Protein AF-A0A534PCU5-F1 (afdb_monomer_lite)

Foldseek 3Di:
DCVVQCVVLVHDPQAVVQQVVVQCVQPVQQPDWAQAPVRKTWGSRFQQLQSPDWDDDVNGIYGKGFDVQLSPNVDDFQNDQGIPVSPGRHHPHRAQQGKTFIDDPNDTDIGHSHPVNVVSVVVGDCVVVDDDRPPDPPPPPPPDPPDDDDDDDDDDDDDDDD

Sequence (162 aa):
MFVRTTLSSKNLVSVTASHELSEMLADPAIDLAAEAPDGTFYAYEVADPVEEETFEIDGIPMSNFVYPSWFEGFRKANSDKFDDLGSCKKPFQIRPGGYMSIFKEGQWTQIFGSKRSENRFQREDRRERRPTRRGRPLEISQLTPAGQREGPALARRSRGRA

Radius of gyration: 23.08 Å; chains: 1; bounding box: 71×68×48 Å

Structure (mmCIF, N/CA/C/O backbone):
data_AF-A0A534PCU5-F1
#
_entry.id   AF-A0A534PCU5-F1
#
loop_
_atom_site.group_PDB
_atom_site.id
_atom_site.type_symbol
_atom_site.label_atom_id
_atom_site.label_alt_id
_atom_site.label_comp_id
_atom_site.label_asym_id
_atom_site.label_entity_id
_atom_site.label_seq_id
_atom_site.pdbx_PDB_ins_code
_atom_site.Cartn_x
_atom_site.Cartn_y
_atom_site.Cartn_z
_atom_site.occupancy
_atom_site.B_iso_or_equiv
_atom_site.auth_seq_id
_atom_site.auth_comp_id
_atom_site.auth_asym_id
_atom_site.auth_atom_id
_atom_site.pdbx_PDB_model_num
ATOM 1 N N . MET A 1 1 ? -4.114 -14.666 9.856 1.00 69.19 1 MET A N 1
ATOM 2 C CA . MET A 1 1 ? -4.802 -13.764 10.805 1.00 69.19 1 MET A CA 1
ATOM 3 C C . MET A 1 1 ? -4.421 -14.073 12.237 1.00 69.19 1 MET A C 1
ATOM 5 O O . MET A 1 1 ? -4.694 -15.174 12.703 1.00 69.19 1 MET A O 1
ATOM 9 N N . PHE A 1 2 ? -3.818 -13.105 12.932 1.00 81.44 2 PHE A N 1
ATOM 10 C CA . PHE A 1 2 ? -3.196 -13.300 14.248 1.00 81.44 2 PHE A CA 1
ATOM 11 C C . PHE A 1 2 ? -3.831 -12.416 15.326 1.00 81.44 2 PHE A C 1
ATOM 13 O O . PHE A 1 2 ? -3.263 -11.420 15.762 1.00 81.44 2 PHE A O 1
ATOM 20 N N . VAL A 1 3 ? -5.034 -12.787 15.772 1.00 86.06 3 VAL A N 1
ATOM 21 C CA . VAL A 1 3 ? -5.864 -11.944 16.658 1.00 86.06 3 VAL A CA 1
ATOM 22 C C . VAL A 1 3 ? -5.148 -11.566 17.961 1.00 86.06 3 VAL A C 1
ATOM 24 O O . VAL A 1 3 ? -5.195 -10.410 18.373 1.00 86.06 3 VAL A O 1
ATOM 27 N N . ARG A 1 4 ? -4.453 -12.517 18.603 1.00 86.88 4 ARG A N 1
ATOM 28 C CA . ARG A 1 4 ? -3.729 -12.272 19.863 1.00 86.88 4 ARG A CA 1
ATOM 29 C C . ARG A 1 4 ? -2.671 -11.181 19.695 1.00 86.88 4 ARG A C 1
ATOM 31 O O . ARG A 1 4 ? -2.627 -10.248 20.493 1.00 86.88 4 ARG A O 1
ATOM 38 N N . THR A 1 5 ? -1.853 -11.301 18.656 1.00 86.12 5 THR A N 1
ATOM 39 C CA . THR A 1 5 ? -0.759 -10.373 18.360 1.00 86.12 5 THR A CA 1
ATOM 40 C C . THR A 1 5 ? -1.308 -9.006 17.965 1.00 86.12 5 THR A C 1
ATOM 42 O O . THR A 1 5 ? -0.879 -8.002 18.530 1.00 86.12 5 THR A O 1
ATOM 45 N N . THR A 1 6 ? -2.343 -8.958 17.118 1.00 88.69 6 THR A N 1
ATOM 46 C CA . THR A 1 6 ? -3.049 -7.716 16.753 1.00 88.69 6 THR A CA 1
ATOM 47 C C . THR A 1 6 ? -3.530 -6.945 17.982 1.00 88.69 6 THR A C 1
ATOM 49 O O . THR A 1 6 ? -3.223 -5.760 18.124 1.00 88.69 6 THR A O 1
ATOM 52 N N . LEU A 1 7 ? -4.221 -7.620 18.907 1.00 90.69 7 LEU A N 1
ATOM 53 C CA . LEU A 1 7 ? -4.707 -6.998 20.139 1.00 90.69 7 LEU A CA 1
ATOM 54 C C . LEU A 1 7 ? -3.557 -6.560 21.059 1.00 90.69 7 LEU A C 1
ATOM 56 O O . LEU A 1 7 ? -3.631 -5.489 21.658 1.00 90.69 7 LEU A O 1
ATOM 60 N N . SER A 1 8 ? -2.477 -7.345 21.146 1.00 88.75 8 SER A N 1
ATOM 61 C CA . SER A 1 8 ? -1.298 -6.988 21.951 1.00 88.75 8 SER A CA 1
ATOM 62 C C . SER A 1 8 ? -0.597 -5.721 21.445 1.00 88.75 8 SER A C 1
ATOM 64 O O . SER A 1 8 ? -0.144 -4.902 22.245 1.00 88.75 8 SER A O 1
ATOM 66 N N . SER A 1 9 ? -0.605 -5.515 20.125 1.00 85.62 9 SER A N 1
ATOM 67 C CA . SER A 1 9 ? -0.081 -4.321 19.456 1.00 85.62 9 SER A CA 1
ATOM 68 C C . SER A 1 9 ? -1.059 -3.142 19.474 1.00 85.62 9 SER A C 1
ATOM 70 O O . SER A 1 9 ? -0.741 -2.086 18.935 1.00 85.62 9 SER A O 1
ATOM 72 N N . LYS A 1 10 ? -2.234 -3.296 20.105 1.00 90.44 10 LYS A N 1
ATOM 73 C CA . LYS A 1 10 ? -3.324 -2.303 20.154 1.00 90.44 10 LYS A CA 1
ATOM 74 C C . LYS A 1 10 ? -3.865 -1.904 18.773 1.00 90.44 10 LYS A C 1
ATOM 76 O O . LYS A 1 10 ? -4.404 -0.811 18.619 1.00 90.44 10 LYS A O 1
ATOM 81 N N . ASN A 1 11 ? -3.748 -2.797 17.794 1.00 90.94 11 ASN A N 1
ATOM 82 C CA . ASN A 1 11 ? -4.327 -2.619 16.468 1.00 90.94 11 ASN A CA 1
ATOM 83 C C . ASN A 1 11 ? -5.769 -3.146 16.433 1.00 90.94 11 ASN A C 1
ATOM 85 O O . ASN A 1 11 ? -6.170 -3.987 17.243 1.00 90.94 11 ASN A O 1
ATOM 89 N N . LEU A 1 12 ? -6.552 -2.665 15.468 1.00 95.00 12 LEU A N 1
ATOM 90 C CA . LEU A 1 12 ? -7.923 -3.119 15.254 1.00 95.00 12 LEU A CA 1
ATOM 91 C C . LEU A 1 12 ? -7.935 -4.425 14.457 1.00 95.00 12 LEU A C 1
ATOM 93 O O . LEU A 1 12 ? -7.300 -4.533 13.408 1.00 95.00 12 LEU A O 1
ATOM 97 N N . VAL A 1 13 ? -8.695 -5.411 14.940 1.00 95.62 13 VAL A N 1
ATOM 98 C CA . VAL A 1 13 ? -8.792 -6.734 14.300 1.00 95.62 13 VAL A CA 1
ATOM 99 C C . VAL A 1 13 ? -9.365 -6.637 12.891 1.00 95.62 13 VAL A C 1
ATOM 101 O O . VAL A 1 13 ? -8.860 -7.319 12.007 1.00 95.62 13 VAL A O 1
ATOM 104 N N . SER A 1 14 ? -10.370 -5.787 12.665 1.00 97.19 14 SER A N 1
ATOM 105 C CA . SER A 1 14 ? -10.964 -5.580 11.339 1.00 97.19 14 SER A CA 1
ATOM 106 C C . SER A 1 14 ? -9.951 -5.016 10.345 1.00 97.19 14 SER A C 1
ATOM 108 O O . SER A 1 14 ? -9.802 -5.568 9.260 1.00 97.19 14 SER A O 1
ATOM 110 N N . VAL A 1 15 ? -9.179 -4.003 10.751 1.00 97.12 15 VAL A N 1
ATOM 111 C CA . VAL A 1 15 ? -8.127 -3.400 9.922 1.00 97.12 15 VAL A CA 1
ATOM 112 C C . VAL A 1 15 ? -7.076 -4.443 9.561 1.00 97.12 15 VAL A C 1
ATOM 114 O O . VAL A 1 15 ? -6.859 -4.688 8.380 1.00 97.12 15 VAL A O 1
ATOM 117 N N . THR A 1 16 ? -6.505 -5.153 10.544 1.00 95.25 16 THR A N 1
ATOM 118 C CA . THR A 1 16 ? -5.537 -6.221 10.238 1.00 95.25 16 THR A CA 1
ATOM 119 C C . THR A 1 16 ? -6.162 -7.322 9.376 1.00 95.25 16 THR A C 1
ATOM 121 O O . THR A 1 16 ? -5.503 -7.842 8.488 1.00 95.25 16 THR A O 1
ATOM 124 N N . ALA A 1 17 ? -7.428 -7.687 9.600 1.00 95.56 17 ALA A N 1
ATOM 125 C CA . ALA A 1 17 ? -8.101 -8.715 8.806 1.00 95.56 17 ALA A CA 1
ATOM 126 C C . ALA A 1 17 ? -8.282 -8.312 7.350 1.00 95.56 17 ALA A C 1
ATOM 128 O O . ALA A 1 17 ? -7.969 -9.098 6.463 1.00 95.56 17 ALA A O 1
ATOM 129 N N . SER A 1 18 ? -8.763 -7.097 7.116 1.00 97.62 18 SER A N 1
ATOM 130 C CA . SER A 1 18 ? -8.930 -6.552 5.773 1.00 97.62 18 SER A CA 1
ATOM 131 C C . SER A 1 18 ? -7.597 -6.347 5.050 1.00 97.62 18 SER A C 1
ATOM 133 O O . SER A 1 18 ? -7.541 -6.645 3.865 1.00 97.62 18 SER A O 1
ATOM 135 N N . HIS A 1 19 ? -6.533 -5.942 5.761 1.00 96.81 19 HIS A N 1
ATOM 136 C CA . HIS A 1 19 ? -5.168 -5.863 5.226 1.00 96.81 19 HIS A CA 1
ATOM 137 C C . HIS A 1 19 ? -4.718 -7.225 4.712 1.00 96.81 19 HIS A C 1
ATOM 139 O O . HIS A 1 19 ? -4.489 -7.412 3.531 1.00 96.81 19 HIS A O 1
ATOM 145 N N . GLU A 1 20 ? -4.660 -8.225 5.584 1.00 94.44 20 GLU A N 1
ATOM 146 C CA . GLU A 1 20 ? -4.175 -9.554 5.196 1.00 94.44 20 GLU A CA 1
ATOM 147 C C . GLU A 1 20 ? -5.084 -10.209 4.139 1.00 94.44 20 GLU A C 1
ATOM 149 O O . GLU A 1 20 ? -4.628 -11.001 3.316 1.00 94.44 20 GLU A O 1
ATOM 154 N N . LEU A 1 21 ? -6.385 -9.895 4.144 1.00 95.25 21 LEU A N 1
ATOM 155 C CA . LEU A 1 21 ? -7.321 -10.369 3.128 1.00 95.25 21 LEU A CA 1
ATOM 156 C C . LEU A 1 21 ? -7.057 -9.740 1.757 1.00 95.25 21 LEU A C 1
ATOM 158 O O . LEU A 1 21 ? -7.089 -10.474 0.770 1.00 95.25 21 LEU A O 1
ATOM 162 N N . SER A 1 22 ? -6.822 -8.426 1.679 1.00 96.62 22 SER A N 1
ATOM 163 C CA . SER A 1 22 ? -6.521 -7.763 0.406 1.00 96.62 22 SER A CA 1
ATOM 164 C C . SER A 1 22 ? -5.204 -8.273 -0.172 1.00 96.62 22 SER A C 1
ATOM 166 O O . SER A 1 22 ? -5.156 -8.571 -1.365 1.00 96.62 22 SER A O 1
ATOM 168 N N . GLU A 1 23 ? -4.201 -8.502 0.680 1.00 95.50 23 GLU A N 1
ATOM 169 C CA . GLU A 1 23 ? -2.928 -9.097 0.268 1.00 95.50 23 GLU A CA 1
ATOM 170 C C . GLU A 1 23 ? -3.097 -10.502 -0.307 1.00 95.50 23 GLU A C 1
ATOM 172 O O . GLU A 1 23 ? -2.688 -10.779 -1.434 1.00 95.50 23 GLU A O 1
ATOM 177 N N . MET A 1 24 ? -3.790 -11.392 0.409 1.00 94.50 24 MET A N 1
ATOM 178 C CA . MET A 1 24 ? -4.037 -12.750 -0.089 1.00 94.50 24 MET A CA 1
ATOM 179 C C . MET A 1 24 ? -4.917 -12.786 -1.342 1.00 94.50 24 MET A C 1
ATOM 181 O O . MET A 1 24 ? -4.839 -13.748 -2.105 1.00 94.50 24 MET A O 1
ATOM 185 N N . LEU A 1 25 ? -5.808 -11.809 -1.525 1.00 95.88 25 LEU A N 1
ATOM 186 C CA . LEU A 1 25 ? -6.656 -11.738 -2.712 1.00 95.88 25 LEU A CA 1
ATOM 187 C C . LEU A 1 25 ? -5.845 -11.333 -3.947 1.00 95.88 25 LEU A C 1
ATOM 189 O O . LEU A 1 25 ? -6.116 -11.838 -5.036 1.00 95.88 25 LEU A O 1
ATOM 193 N N . ALA A 1 26 ? -4.871 -10.440 -3.771 1.00 95.88 26 ALA A N 1
ATOM 194 C CA . ALA A 1 26 ? -3.999 -9.966 -4.837 1.00 95.88 26 ALA A CA 1
ATOM 195 C C . ALA A 1 26 ? -2.901 -10.984 -5.192 1.00 95.88 26 ALA A C 1
ATOM 197 O O . ALA A 1 26 ? -2.687 -11.256 -6.372 1.00 95.88 26 ALA A O 1
ATOM 198 N N . ASP A 1 27 ? -2.249 -11.572 -4.186 1.00 95.25 27 ASP A N 1
ATOM 199 C CA . ASP A 1 27 ? -1.182 -12.561 -4.353 1.00 95.25 27 ASP A CA 1
ATOM 200 C C . ASP A 1 27 ? -1.266 -13.672 -3.279 1.00 95.25 27 ASP A C 1
ATOM 202 O O . ASP A 1 27 ? -0.583 -13.640 -2.250 1.00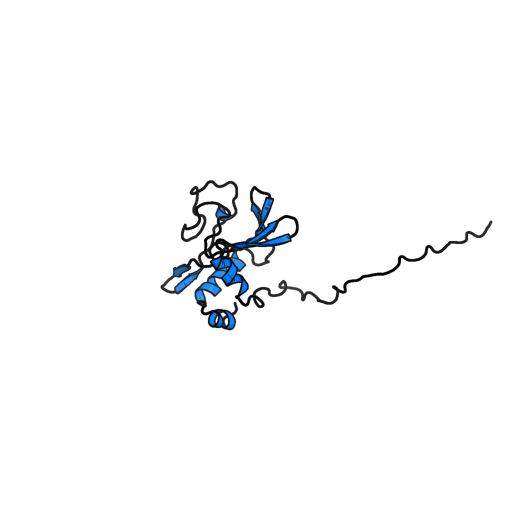 95.25 27 ASP A O 1
ATOM 206 N N . PRO A 1 28 ? -2.092 -14.713 -3.496 1.00 91.69 28 PRO A N 1
ATOM 207 C CA . PRO A 1 28 ? -2.262 -15.797 -2.526 1.00 91.69 28 PRO A CA 1
ATOM 208 C C . PRO A 1 28 ? -1.026 -16.697 -2.374 1.00 91.69 28 PRO A C 1
ATOM 210 O O . PRO A 1 28 ? -0.953 -17.467 -1.406 1.00 91.69 28 PRO A O 1
ATOM 213 N N . ALA A 1 29 ? -0.104 -16.671 -3.343 1.00 90.69 29 ALA A N 1
ATOM 214 C CA . ALA A 1 29 ? 1.087 -17.517 -3.380 1.00 90.69 29 ALA A CA 1
ATOM 215 C C . ALA A 1 29 ? 2.344 -16.800 -2.860 1.00 90.69 29 ALA A C 1
ATOM 217 O O . ALA A 1 29 ? 3.314 -17.482 -2.506 1.00 90.69 29 ALA A O 1
ATOM 218 N N . ILE A 1 30 ? 2.290 -15.469 -2.731 1.00 90.56 30 ILE A N 1
ATOM 219 C CA . ILE A 1 30 ? 3.401 -14.608 -2.314 1.00 90.56 30 ILE A CA 1
ATOM 220 C C . ILE A 1 30 ? 4.587 -14.802 -3.274 1.00 90.56 30 ILE A C 1
ATOM 222 O O . ILE A 1 30 ? 5.723 -15.070 -2.861 1.00 90.56 30 ILE A O 1
ATOM 226 N N . ASP A 1 31 ? 4.301 -14.786 -4.574 1.00 94.38 31 ASP A N 1
ATOM 227 C CA . ASP A 1 31 ? 5.280 -14.995 -5.643 1.00 94.38 31 ASP A CA 1
ATOM 228 C C . ASP A 1 31 ? 5.234 -13.943 -6.761 1.00 94.38 31 ASP A C 1
ATOM 230 O O . ASP A 1 31 ? 6.012 -14.040 -7.717 1.00 94.38 31 ASP A O 1
ATOM 234 N N . LEU A 1 32 ? 4.418 -12.897 -6.605 1.00 96.94 32 LEU A N 1
ATOM 235 C CA . LEU A 1 32 ? 4.326 -11.782 -7.536 1.00 96.94 32 LEU A CA 1
ATOM 236 C C . LEU A 1 32 ? 5.163 -10.577 -7.081 1.00 96.94 32 LEU A C 1
ATOM 238 O O . LEU A 1 32 ? 5.263 -10.230 -5.902 1.00 96.94 32 LEU A O 1
ATOM 242 N N . ALA A 1 33 ? 5.746 -9.895 -8.065 1.00 97.94 33 ALA A N 1
ATOM 243 C CA . ALA A 1 33 ? 6.391 -8.601 -7.897 1.00 97.94 33 ALA A CA 1
ATOM 244 C C . ALA A 1 33 ? 6.188 -7.743 -9.152 1.00 97.94 33 ALA A C 1
ATOM 246 O O . ALA A 1 33 ? 6.143 -8.265 -10.268 1.00 97.94 33 ALA A O 1
ATOM 247 N N . ALA A 1 34 ? 6.093 -6.428 -8.972 1.00 98.12 34 ALA A N 1
ATOM 248 C CA . ALA A 1 34 ? 6.008 -5.454 -10.052 1.00 98.12 34 ALA A CA 1
ATOM 249 C C . ALA A 1 34 ? 7.356 -4.758 -10.257 1.00 98.12 34 ALA A C 1
ATOM 251 O O . ALA A 1 34 ? 7.959 -4.267 -9.304 1.00 98.12 34 ALA A O 1
ATOM 252 N N . GLU A 1 35 ? 7.817 -4.686 -11.502 1.00 97.81 35 GLU A N 1
ATOM 253 C CA . GLU A 1 35 ? 9.033 -3.958 -11.862 1.00 97.81 35 GLU A CA 1
ATOM 254 C C . GLU A 1 35 ? 8.727 -2.466 -12.062 1.00 97.81 35 GLU A C 1
ATOM 256 O O . GLU A 1 35 ? 7.887 -2.085 -12.882 1.00 97.81 35 GLU A O 1
ATOM 261 N N . ALA A 1 36 ? 9.412 -1.607 -11.311 1.00 97.69 36 ALA A N 1
ATOM 262 C CA . ALA A 1 36 ? 9.378 -0.164 -11.500 1.00 97.69 36 ALA A CA 1
ATOM 263 C C . ALA A 1 36 ? 10.301 0.269 -12.659 1.00 97.69 36 ALA A C 1
ATOM 265 O O . ALA A 1 36 ? 11.232 -0.453 -13.011 1.00 97.69 36 ALA A O 1
ATOM 266 N N . PRO A 1 37 ? 10.129 1.480 -13.231 1.00 96.69 37 PRO A N 1
ATOM 267 C CA . PRO A 1 37 ? 10.946 1.943 -14.359 1.00 96.69 37 PRO A CA 1
ATOM 268 C C . PRO A 1 37 ? 12.457 2.019 -14.088 1.00 96.69 37 PRO A C 1
ATOM 270 O O . PRO A 1 37 ? 13.241 2.088 -15.030 1.00 96.69 37 PRO A O 1
ATOM 273 N N . ASP A 1 38 ? 12.868 2.044 -12.817 1.00 95.44 38 ASP A N 1
ATOM 274 C CA . ASP A 1 38 ? 14.274 2.034 -12.403 1.00 95.44 38 ASP A CA 1
ATOM 275 C C . ASP A 1 38 ? 14.843 0.613 -12.195 1.00 95.44 38 ASP A C 1
ATOM 277 O O . ASP A 1 38 ? 15.961 0.473 -11.698 1.00 95.44 38 ASP A O 1
ATOM 281 N N . GLY A 1 39 ? 14.083 -0.429 -12.553 1.00 96.69 39 GLY A N 1
ATOM 282 C CA . GLY A 1 39 ? 14.442 -1.841 -12.390 1.00 96.69 39 GLY A CA 1
ATOM 283 C C . GLY A 1 39 ? 14.268 -2.378 -10.966 1.00 96.69 39 GLY A C 1
ATOM 284 O O . GLY A 1 39 ? 14.620 -3.526 -10.693 1.00 96.69 39 GLY A O 1
ATOM 285 N N . THR A 1 40 ? 13.755 -1.570 -10.031 1.00 98.19 40 THR A N 1
ATOM 286 C CA . THR A 1 40 ? 13.424 -2.039 -8.681 1.00 98.19 40 THR A CA 1
ATOM 287 C C . THR A 1 40 ? 12.157 -2.885 -8.735 1.00 98.19 40 THR A C 1
ATOM 289 O O . THR A 1 40 ? 11.128 -2.425 -9.224 1.00 98.19 40 THR A O 1
ATOM 292 N N . PHE A 1 41 ? 12.194 -4.092 -8.177 1.00 98.38 41 PHE A N 1
ATOM 293 C CA . PHE A 1 41 ? 10.993 -4.910 -8.022 1.00 98.38 41 PHE A CA 1
ATOM 294 C C . PHE A 1 41 ? 10.323 -4.598 -6.686 1.00 98.38 41 PHE A C 1
ATOM 296 O O . PHE A 1 41 ? 10.983 -4.592 -5.652 1.00 98.38 41 PHE A O 1
ATOM 303 N N . TYR A 1 42 ? 9.019 -4.364 -6.694 1.00 98.56 42 TYR A N 1
ATOM 304 C CA . TYR A 1 42 ? 8.187 -4.197 -5.504 1.00 98.56 42 TYR A CA 1
ATOM 305 C C . TYR A 1 42 ? 7.375 -5.471 -5.312 1.00 98.56 42 TYR A C 1
ATOM 307 O O . TYR A 1 42 ? 6.777 -5.946 -6.278 1.00 98.56 42 TYR A O 1
ATOM 315 N N . ALA A 1 43 ? 7.345 -6.030 -4.101 1.00 98.06 43 ALA A N 1
ATOM 316 C CA . ALA A 1 43 ? 6.425 -7.127 -3.807 1.00 98.06 43 ALA A CA 1
ATOM 317 C C . ALA A 1 43 ? 4.985 -6.686 -4.108 1.00 98.06 43 ALA A C 1
ATOM 319 O O . ALA A 1 43 ? 4.654 -5.506 -3.960 1.00 98.06 43 ALA A O 1
ATOM 320 N N . TYR A 1 44 ? 4.140 -7.615 -4.549 1.00 97.56 44 TYR A N 1
ATOM 321 C CA . TYR A 1 44 ? 2.747 -7.317 -4.885 1.00 97.56 44 TYR A CA 1
ATOM 322 C C . TYR A 1 44 ? 1.868 -7.237 -3.620 1.00 97.56 44 TYR A C 1
ATOM 324 O O . TYR A 1 44 ? 0.835 -7.895 -3.529 1.00 97.56 44 TYR A O 1
ATOM 332 N N . GLU A 1 45 ? 2.319 -6.444 -2.640 1.00 97.50 45 GLU A N 1
ATOM 333 C CA . GLU A 1 45 ? 1.654 -6.214 -1.356 1.00 97.50 45 GLU A CA 1
ATOM 334 C C . GLU A 1 45 ? 0.817 -4.912 -1.444 1.00 97.50 45 GLU A C 1
ATOM 336 O O . GLU A 1 45 ? 1.352 -3.803 -1.460 1.00 97.50 45 GLU A O 1
ATOM 341 N N . VAL A 1 46 ? -0.500 -5.030 -1.623 1.00 98.50 46 VAL A N 1
ATOM 342 C CA . VAL A 1 46 ? -1.426 -3.953 -1.996 1.00 98.50 46 VAL A CA 1
ATOM 343 C C . VAL A 1 46 ? -1.843 -3.027 -0.849 1.00 98.50 46 VAL A C 1
ATOM 345 O O . VAL A 1 46 ? -2.264 -1.900 -1.101 1.00 98.50 46 VAL A O 1
ATOM 348 N N . ALA A 1 47 ? -1.766 -3.451 0.405 1.00 98.38 47 ALA A N 1
ATOM 349 C CA . ALA A 1 47 ? -2.118 -2.638 1.570 1.00 98.38 47 ALA A CA 1
ATOM 350 C C . ALA A 1 47 ? -0.880 -2.040 2.256 1.00 98.38 47 ALA A C 1
ATOM 352 O O . ALA A 1 47 ? -0.954 -0.949 2.823 1.00 98.38 47 ALA A O 1
ATOM 353 N N . ASP A 1 48 ? 0.282 -2.679 2.132 1.00 98.06 48 ASP A N 1
ATOM 354 C CA . ASP A 1 48 ? 1.556 -2.218 2.700 1.00 98.06 48 ASP A CA 1
ATOM 355 C C . ASP A 1 48 ? 1.950 -0.752 2.387 1.00 98.06 48 ASP A C 1
ATOM 357 O O . ASP A 1 48 ? 2.296 -0.015 3.326 1.00 98.06 48 ASP A O 1
ATOM 361 N N . PRO A 1 49 ? 1.844 -0.226 1.146 1.00 98.56 49 PRO A N 1
ATOM 362 C CA . PRO A 1 49 ? 2.253 1.153 0.863 1.00 98.56 49 PRO A CA 1
ATOM 363 C C . PRO A 1 49 ? 1.333 2.205 1.507 1.00 98.56 49 PRO A C 1
ATOM 365 O O . PRO A 1 49 ? 1.708 3.382 1.577 1.00 98.56 49 PRO A O 1
ATOM 368 N N . VAL A 1 50 ? 0.158 1.793 1.996 1.00 98.69 50 VAL A N 1
ATOM 369 C CA . VAL A 1 50 ? -0.884 2.625 2.619 1.00 98.69 50 VAL A CA 1
ATOM 370 C C . VAL A 1 50 ? -1.280 2.126 4.025 1.00 98.69 50 VAL A C 1
ATOM 372 O O . VAL A 1 50 ? -2.302 2.562 4.536 1.00 98.69 50 VAL A O 1
ATOM 375 N N . GLU A 1 51 ? -0.459 1.286 4.677 1.00 96.94 51 GLU A N 1
ATOM 376 C CA . GLU A 1 51 ? -0.783 0.460 5.872 1.00 96.94 51 GLU A CA 1
ATOM 377 C C . GLU A 1 51 ? -1.566 1.163 7.004 1.00 96.94 51 GLU A C 1
ATOM 379 O O . GLU A 1 51 ? -2.384 0.547 7.682 1.00 96.94 51 GLU A O 1
ATOM 384 N N . GLU A 1 52 ? -1.304 2.446 7.264 1.00 96.56 52 GLU A N 1
ATOM 385 C CA . GLU A 1 52 ? -1.959 3.186 8.358 1.00 96.56 52 GLU A CA 1
ATOM 386 C C . GLU A 1 52 ? -3.246 3.913 7.959 1.00 96.56 52 GLU A C 1
ATOM 388 O O . GLU A 1 52 ? -3.900 4.525 8.808 1.00 96.56 52 GLU A O 1
ATOM 393 N N . GLU A 1 53 ? -3.588 3.922 6.679 1.00 98.25 53 GLU A N 1
ATOM 394 C CA . GLU A 1 53 ? -4.773 4.603 6.187 1.00 98.25 53 GLU A CA 1
ATOM 395 C C . GLU A 1 53 ? -5.965 3.640 6.224 1.00 98.25 53 GLU A C 1
ATOM 397 O O . GLU A 1 53 ? -5.868 2.481 5.827 1.00 98.25 53 GLU A O 1
ATOM 402 N N . THR A 1 54 ? -7.100 4.114 6.736 1.00 98.25 54 THR A N 1
ATOM 403 C CA . THR A 1 54 ? -8.299 3.291 6.927 1.00 98.25 54 THR A CA 1
ATOM 404 C C . THR A 1 54 ? -9.539 4.018 6.433 1.00 98.25 54 THR A C 1
ATOM 406 O O . THR A 1 54 ? -9.593 5.250 6.432 1.00 98.25 54 THR A O 1
ATOM 409 N N . PHE A 1 55 ? -10.534 3.244 6.019 1.00 97.81 55 PHE A N 1
ATOM 410 C CA . PHE A 1 55 ? -11.871 3.715 5.668 1.00 97.81 55 PHE A CA 1
ATOM 411 C C . PHE A 1 55 ? -12.921 2.852 6.371 1.00 97.81 55 PHE A C 1
ATOM 413 O O . PHE A 1 55 ? -12.592 1.804 6.920 1.00 97.81 55 PHE A O 1
ATOM 420 N N . GLU A 1 56 ? -14.181 3.277 6.391 1.00 98.00 56 GLU A N 1
ATOM 421 C CA . GLU A 1 56 ? -15.246 2.542 7.080 1.00 98.00 56 GLU A CA 1
ATOM 422 C C . GLU A 1 56 ? -16.195 1.851 6.100 1.00 98.00 56 GLU A C 1
ATOM 424 O O . GLU A 1 56 ? -16.603 2.430 5.093 1.00 98.00 56 GLU A O 1
ATOM 429 N N . ILE A 1 57 ? -16.596 0.627 6.444 1.00 97.00 57 ILE A N 1
ATOM 430 C CA . ILE A 1 57 ? -17.730 -0.082 5.843 1.00 97.00 57 ILE A CA 1
ATOM 431 C C . ILE A 1 57 ? -18.704 -0.386 6.976 1.00 97.00 57 ILE A C 1
ATOM 433 O O . ILE A 1 57 ? -18.341 -1.085 7.919 1.00 97.00 57 ILE A O 1
ATOM 437 N N . ASP A 1 58 ? -19.918 0.165 6.916 1.00 97.12 58 ASP A N 1
ATOM 438 C CA . ASP A 1 58 ? -20.953 -0.006 7.949 1.00 97.12 58 ASP A CA 1
ATOM 439 C C . ASP A 1 58 ? -20.457 0.302 9.381 1.00 97.12 58 ASP A C 1
ATOM 441 O O . ASP A 1 58 ? -20.795 -0.381 10.347 1.00 97.12 58 ASP A O 1
ATOM 445 N N . GLY A 1 59 ? -19.613 1.333 9.519 1.00 97.12 59 GLY A N 1
ATOM 446 C CA . GLY A 1 59 ? -19.005 1.740 10.794 1.00 97.12 59 GLY A CA 1
ATOM 447 C C . GLY A 1 59 ? -17.876 0.826 11.289 1.00 97.12 59 GLY A C 1
ATOM 448 O O . GLY A 1 59 ? -17.393 0.994 12.408 1.00 97.12 59 GLY A O 1
ATOM 449 N N . ILE A 1 60 ? -17.446 -0.150 10.484 1.00 97.88 60 ILE A N 1
ATOM 450 C CA . ILE A 1 60 ? -16.307 -1.021 10.777 1.00 97.88 60 ILE A CA 1
ATOM 451 C C . ILE A 1 60 ? -15.088 -0.506 9.999 1.00 97.88 60 ILE A C 1
ATOM 453 O O . ILE A 1 60 ? -15.138 -0.446 8.769 1.00 97.88 60 ILE A O 1
ATOM 457 N N . PRO A 1 61 ? -13.974 -0.172 10.673 1.00 98.19 61 PRO A N 1
ATOM 458 C CA . PRO A 1 61 ? -12.778 0.308 9.998 1.00 98.19 61 PRO A CA 1
ATOM 459 C C . PRO A 1 61 ? -12.064 -0.830 9.261 1.00 98.19 61 PRO A C 1
ATOM 461 O O . PRO A 1 61 ? -11.812 -1.897 9.834 1.00 98.19 61 PRO A O 1
ATOM 464 N N . MET A 1 62 ? -11.700 -0.558 8.013 1.00 98.25 62 MET A N 1
ATOM 465 C CA . MET A 1 62 ? -10.998 -1.425 7.072 1.00 98.25 62 MET A CA 1
ATOM 466 C C . MET A 1 62 ? -9.707 -0.751 6.603 1.00 98.25 62 MET A C 1
ATOM 468 O O . MET A 1 62 ? -9.608 0.475 6.572 1.00 98.25 62 MET A O 1
ATOM 472 N N . SER A 1 63 ? -8.714 -1.559 6.247 1.00 98.12 63 SER A N 1
ATOM 473 C CA . SER A 1 63 ? -7.443 -1.107 5.683 1.00 98.12 63 SER A CA 1
ATOM 474 C C . SER A 1 63 ? -7.643 -0.545 4.279 1.00 98.12 63 SER A C 1
ATOM 476 O O . SER A 1 63 ? -8.378 -1.133 3.483 1.00 98.12 63 SER A O 1
ATOM 478 N N . ASN A 1 64 ? -6.972 0.564 3.965 1.00 98.56 64 ASN A N 1
ATOM 479 C CA . ASN A 1 64 ? -6.822 1.033 2.591 1.00 98.56 64 ASN A CA 1
ATOM 480 C C . ASN A 1 64 ? -6.004 0.016 1.765 1.00 98.56 64 ASN A C 1
ATOM 482 O O . ASN A 1 64 ? -5.310 -0.849 2.301 1.00 98.56 64 ASN A O 1
ATOM 486 N N . PHE A 1 65 ? -6.082 0.119 0.444 1.00 98.75 65 PHE A N 1
ATOM 487 C CA . PHE A 1 65 ? -5.315 -0.703 -0.488 1.00 98.75 65 PHE A CA 1
ATOM 488 C C . PHE A 1 65 ?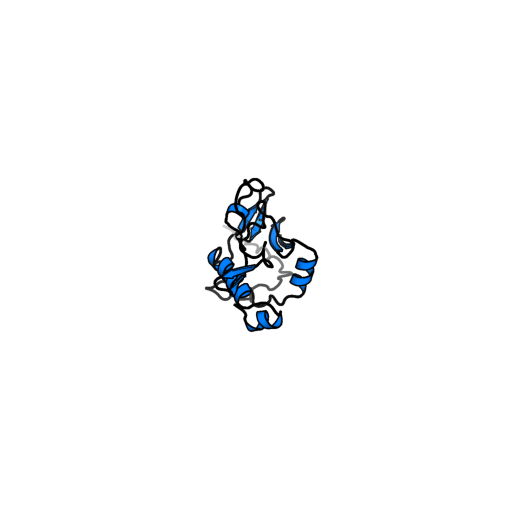 -5.091 0.050 -1.800 1.00 98.75 65 PHE A C 1
ATOM 490 O O . PHE A 1 65 ? -5.854 0.951 -2.163 1.00 98.75 65 PHE A O 1
ATOM 497 N N . VAL A 1 66 ? -4.041 -0.324 -2.525 1.00 98.81 66 VAL A N 1
ATOM 498 C CA . VAL A 1 66 ? -3.710 0.231 -3.836 1.00 98.81 66 VAL A CA 1
ATOM 499 C C . VAL A 1 66 ? -4.352 -0.566 -4.969 1.00 98.81 66 VAL A C 1
ATOM 501 O O . VAL A 1 66 ? -4.603 -1.766 -4.861 1.00 98.81 66 VAL A O 1
ATOM 504 N N . TYR A 1 67 ? -4.616 0.113 -6.080 1.00 98.62 67 TYR A N 1
ATOM 505 C CA . TYR A 1 67 ? -5.102 -0.498 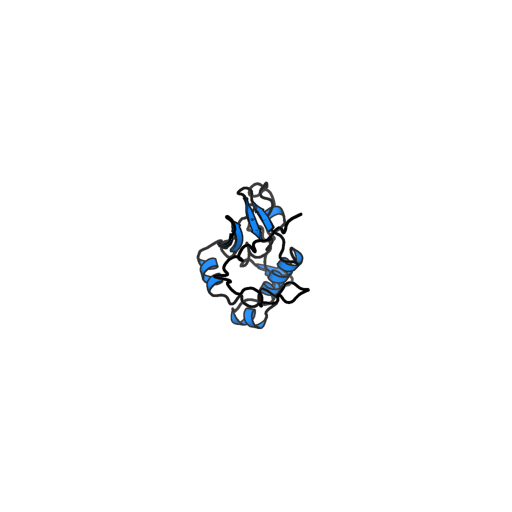-7.317 1.00 98.62 67 TYR A CA 1
ATOM 506 C C . TYR A 1 67 ? -3.938 -0.929 -8.222 1.00 98.62 67 TYR A C 1
ATOM 508 O O . TYR A 1 67 ? -2.812 -0.464 -8.030 1.00 98.62 67 TYR A O 1
ATOM 516 N N . PRO A 1 68 ? -4.193 -1.734 -9.278 1.00 98.31 68 PRO A N 1
ATOM 517 C CA . PRO A 1 68 ? -3.171 -2.076 -10.273 1.00 98.31 68 PRO A CA 1
ATOM 518 C C . PRO A 1 68 ? -2.418 -0.859 -10.834 1.00 98.31 68 PRO A C 1
ATOM 520 O O . PRO A 1 68 ? -1.206 -0.913 -11.019 1.00 98.31 68 PRO A O 1
ATOM 523 N N . SER A 1 69 ? -3.102 0.279 -10.991 1.00 98.56 69 SER A N 1
ATOM 524 C CA . SER A 1 69 ? -2.522 1.555 -11.433 1.00 98.56 69 SER A CA 1
ATOM 525 C C . SER A 1 69 ? -1.333 2.033 -10.583 1.00 98.56 69 SER A C 1
ATOM 527 O O . SER A 1 69 ? -0.478 2.758 -11.094 1.00 98.56 69 SER A O 1
ATOM 529 N N . TRP A 1 70 ? -1.237 1.640 -9.308 1.00 98.75 70 TRP A N 1
ATOM 530 C CA . TRP A 1 70 ? -0.106 1.967 -8.435 1.00 98.75 70 TRP A CA 1
ATOM 531 C C . TRP A 1 70 ? 1.179 1.240 -8.841 1.00 98.75 70 TRP A C 1
ATOM 533 O O . TRP A 1 70 ? 2.261 1.811 -8.716 1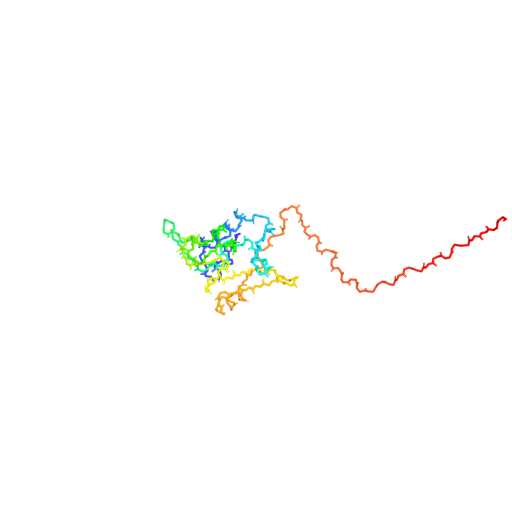.00 98.75 70 TRP A O 1
ATOM 543 N N . PHE A 1 71 ? 1.061 0.027 -9.384 1.00 98.62 71 PHE A N 1
ATOM 544 C CA . PHE A 1 71 ? 2.182 -0.778 -9.882 1.00 98.62 71 PHE A CA 1
ATOM 545 C C . PHE A 1 71 ? 2.554 -0.446 -11.337 1.00 98.62 71 PHE A C 1
ATOM 547 O O . PHE A 1 71 ? 3.556 -0.923 -11.866 1.00 98.62 71 PHE A O 1
ATOM 554 N N . GLU A 1 72 ? 1.765 0.388 -12.013 1.00 98.12 72 GLU A N 1
ATOM 555 C CA . GLU A 1 72 ? 1.958 0.728 -13.419 1.00 98.12 72 GLU A CA 1
ATOM 556 C C . GLU A 1 72 ? 2.879 1.945 -13.575 1.00 98.12 72 GLU A C 1
ATOM 558 O O . GLU A 1 72 ? 2.438 3.087 -13.720 1.00 98.12 72 GLU A O 1
ATOM 563 N N . GLY A 1 73 ? 4.193 1.700 -13.587 1.00 96.94 73 GLY A N 1
ATOM 564 C CA . GLY A 1 73 ? 5.233 2.739 -13.641 1.00 96.94 73 GLY A CA 1
ATOM 565 C C . GLY A 1 73 ? 5.197 3.692 -14.839 1.00 96.94 73 GLY A C 1
ATOM 566 O O . GLY A 1 73 ? 5.865 4.723 -14.822 1.00 96.94 73 GLY A O 1
ATOM 567 N N . PHE A 1 74 ? 4.413 3.377 -15.869 1.00 96.75 74 PHE A N 1
ATOM 568 C CA . PHE A 1 74 ? 4.195 4.245 -17.026 1.00 96.75 74 PHE A CA 1
ATOM 569 C C . PHE A 1 74 ? 3.135 5.335 -16.784 1.00 96.75 74 PHE A C 1
ATOM 571 O O . PHE A 1 74 ? 2.992 6.241 -17.612 1.00 96.75 74 PHE A O 1
ATOM 578 N N . ARG A 1 75 ? 2.368 5.273 -15.685 1.00 97.88 75 ARG A N 1
ATOM 579 C CA . ARG A 1 75 ? 1.342 6.279 -15.380 1.00 97.88 75 ARG A CA 1
ATOM 580 C C . ARG A 1 75 ? 1.953 7.586 -14.885 1.00 97.88 75 ARG A C 1
ATOM 582 O O . ARG A 1 75 ? 2.969 7.621 -14.193 1.00 97.88 75 ARG A O 1
ATOM 589 N N . LYS A 1 76 ? 1.289 8.691 -15.226 1.00 98.19 76 LYS A N 1
ATOM 590 C CA . LYS A 1 76 ? 1.668 10.034 -14.771 1.00 98.19 76 LYS A CA 1
ATOM 591 C C . LYS A 1 76 ? 1.089 10.297 -13.384 1.00 98.19 76 LYS A C 1
ATOM 593 O O . LYS A 1 76 ? 0.120 9.675 -12.961 1.00 98.19 76 LYS A O 1
ATOM 598 N N . ALA A 1 77 ? 1.651 11.274 -12.681 1.00 98.12 77 ALA A N 1
ATOM 599 C CA . ALA A 1 77 ? 1.048 11.727 -11.436 1.00 98.12 77 ALA A CA 1
ATOM 600 C C . ALA A 1 77 ? -0.385 12.240 -11.679 1.00 98.12 77 ALA A C 1
ATOM 602 O O . ALA A 1 77 ? -0.633 12.955 -12.650 1.00 98.12 77 ALA A O 1
ATOM 603 N N . ASN A 1 78 ? -1.306 11.889 -10.783 1.00 98.12 78 ASN A N 1
ATOM 604 C CA . ASN A 1 78 ? -2.730 12.229 -10.812 1.00 98.12 78 ASN A CA 1
ATOM 605 C C . ASN A 1 78 ? -3.474 11.792 -12.089 1.00 98.12 78 ASN A C 1
ATOM 607 O O . ASN A 1 78 ? -4.530 12.344 -12.385 1.00 98.12 78 ASN A O 1
ATOM 611 N N . SER A 1 79 ? -2.944 10.836 -12.863 1.00 98.19 79 SER A N 1
ATOM 612 C CA . SER A 1 79 ? -3.624 10.354 -14.074 1.00 98.19 79 SER A CA 1
ATOM 613 C C . SER A 1 79 ? -4.662 9.268 -13.808 1.00 98.19 79 SER A C 1
ATOM 615 O O . SER A 1 79 ? -5.363 8.874 -14.734 1.00 98.19 79 SER A O 1
ATOM 617 N N . ASP A 1 80 ? -4.711 8.739 -12.587 1.00 98.38 80 ASP A N 1
ATOM 618 C CA . ASP A 1 80 ? -5.625 7.677 -12.186 1.00 98.38 80 ASP A CA 1
ATOM 619 C C . ASP A 1 80 ? -5.863 7.700 -10.668 1.00 98.38 80 ASP A C 1
ATOM 621 O O . ASP A 1 80 ? -5.187 8.428 -9.930 1.00 98.38 80 ASP A O 1
ATOM 625 N N . LYS A 1 81 ? -6.807 6.880 -10.206 1.00 98.19 81 LYS A N 1
ATOM 626 C CA . LYS A 1 81 ? -6.968 6.512 -8.801 1.00 98.19 81 LYS A CA 1
ATOM 627 C C . LYS A 1 81 ? -5.954 5.408 -8.483 1.00 98.19 81 LYS A C 1
ATOM 629 O O . LYS A 1 81 ? -5.994 4.344 -9.095 1.00 98.19 81 LYS A O 1
ATOM 634 N N . PHE A 1 82 ? -5.029 5.674 -7.561 1.00 98.75 82 PHE A N 1
ATOM 635 C CA . PHE A 1 82 ? -3.934 4.755 -7.214 1.00 98.75 82 PHE A CA 1
ATOM 636 C C . PHE A 1 82 ? -4.223 3.906 -5.972 1.00 98.75 82 PHE A C 1
ATOM 638 O O . PHE A 1 82 ? -3.665 2.829 -5.826 1.00 98.75 82 PHE A O 1
ATOM 645 N N . ASP A 1 83 ? -5.110 4.367 -5.102 1.00 98.75 83 ASP A N 1
ATOM 646 C CA . ASP A 1 83 ? -5.551 3.700 -3.880 1.00 98.75 83 ASP A CA 1
ATOM 647 C C . ASP A 1 83 ? -7.010 4.052 -3.598 1.00 98.75 83 ASP A C 1
ATOM 649 O O . ASP A 1 83 ? -7.537 5.008 -4.178 1.00 98.75 83 ASP A O 1
ATOM 653 N N . ASP A 1 84 ? -7.675 3.299 -2.725 1.00 98.38 84 ASP A N 1
ATOM 654 C CA . ASP A 1 84 ? -9.110 3.477 -2.502 1.00 98.38 84 ASP A CA 1
ATOM 655 C C . ASP A 1 84 ? -9.467 4.861 -1.930 1.00 98.38 84 ASP A C 1
ATOM 657 O O . ASP A 1 84 ? -10.436 5.484 -2.378 1.00 98.38 84 ASP A O 1
ATOM 661 N N . LEU A 1 85 ? -8.628 5.404 -1.045 1.00 98.31 85 LEU A N 1
ATOM 662 C CA . LEU A 1 85 ? -8.792 6.749 -0.480 1.00 98.31 85 LEU A CA 1
ATOM 663 C C . LEU A 1 85 ? -8.298 7.878 -1.399 1.00 98.31 85 LEU A C 1
ATOM 665 O O . LEU A 1 85 ? -8.538 9.058 -1.126 1.00 98.31 85 LEU A O 1
ATOM 669 N N . GLY A 1 86 ? -7.602 7.547 -2.488 1.00 98.12 86 GLY A N 1
ATOM 670 C CA . GLY A 1 86 ? -6.982 8.516 -3.387 1.00 98.12 86 GLY A CA 1
ATOM 671 C C . GLY A 1 86 ? -5.862 9.330 -2.729 1.00 98.12 86 GLY A C 1
ATOM 672 O O . GLY A 1 86 ? -5.624 10.476 -3.132 1.00 98.12 86 GLY A O 1
ATOM 673 N N . SER A 1 87 ? -5.195 8.803 -1.702 1.00 98.00 87 SER A N 1
ATOM 674 C CA . SER A 1 87 ? -4.072 9.451 -1.016 1.00 98.00 87 SER A CA 1
ATOM 675 C C . SER A 1 87 ? -2.768 9.387 -1.828 1.00 98.00 87 SER A C 1
ATOM 677 O O . SER A 1 87 ? -1.960 10.329 -1.794 1.00 98.00 87 SER A O 1
ATOM 679 N N . CYS A 1 88 ? -2.582 8.322 -2.607 1.00 98.69 88 CYS A N 1
ATOM 680 C CA . CYS A 1 88 ? -1.495 8.139 -3.555 1.00 98.69 88 CYS A CA 1
ATOM 681 C C . CYS A 1 88 ? -1.769 8.951 -4.824 1.00 98.69 88 CYS A C 1
ATOM 683 O O . CYS A 1 88 ? -2.867 8.974 -5.377 1.00 98.69 88 CYS A O 1
ATOM 685 N N . LYS A 1 89 ? -0.742 9.656 -5.292 1.00 98.56 89 LYS A N 1
ATOM 686 C CA . LYS A 1 89 ? -0.798 10.596 -6.417 1.00 98.56 89 LYS A CA 1
ATOM 687 C C . LYS A 1 89 ? 0.040 10.145 -7.602 1.00 98.56 89 LYS A C 1
ATOM 689 O O . LYS A 1 89 ? 0.020 10.817 -8.626 1.00 98.56 89 LYS A O 1
ATOM 694 N N . LYS A 1 90 ? 0.808 9.066 -7.479 1.00 98.56 90 LYS A N 1
ATOM 695 C CA . LYS A 1 90 ? 1.643 8.511 -8.549 1.00 98.56 90 LYS A CA 1
ATOM 696 C C . LYS A 1 90 ? 1.947 7.030 -8.278 1.00 98.56 90 LYS A C 1
ATOM 698 O O . LYS A 1 90 ? 1.844 6.624 -7.117 1.00 98.56 90 LYS A O 1
ATOM 703 N N . PRO A 1 91 ? 2.373 6.266 -9.299 1.00 98.56 91 PRO A N 1
ATOM 704 C CA . PRO A 1 91 ? 2.852 4.898 -9.122 1.00 98.56 91 PRO A CA 1
ATOM 705 C C . PRO A 1 91 ? 3.978 4.799 -8.093 1.00 98.56 91 PRO A C 1
ATOM 707 O O . PRO A 1 91 ? 4.770 5.738 -7.942 1.00 98.56 91 PRO A O 1
ATOM 710 N N . PHE A 1 92 ? 4.050 3.659 -7.410 1.00 98.50 92 PHE A N 1
ATOM 711 C CA . PHE A 1 92 ? 5.075 3.328 -6.414 1.00 98.50 92 PHE A CA 1
ATOM 712 C C . PHE A 1 92 ? 5.207 4.340 -5.259 1.00 98.50 92 PHE A C 1
ATOM 714 O O . PHE A 1 92 ? 6.242 4.426 -4.595 1.00 98.50 92 PHE A O 1
ATOM 721 N N . GLN A 1 93 ? 4.177 5.156 -5.007 1.00 98.56 93 GLN A N 1
ATOM 722 C CA . GLN A 1 93 ? 4.188 6.093 -3.889 1.00 98.56 93 GLN A CA 1
ATOM 723 C C . GLN A 1 93 ? 3.870 5.378 -2.577 1.00 98.56 93 GLN A C 1
ATOM 725 O O . GLN A 1 93 ? 2.757 4.904 -2.379 1.00 98.56 93 GLN A O 1
ATOM 730 N N . ILE A 1 94 ? 4.808 5.426 -1.637 1.00 98.62 94 ILE A N 1
ATOM 731 C CA . ILE A 1 94 ? 4.599 4.952 -0.268 1.00 98.62 94 ILE A CA 1
ATOM 732 C C . ILE A 1 94 ? 4.107 6.120 0.589 1.00 98.62 94 ILE A C 1
ATOM 734 O O . ILE A 1 94 ? 4.707 7.202 0.604 1.00 98.62 94 ILE A O 1
ATOM 738 N N . ARG A 1 95 ? 2.990 5.925 1.288 1.00 98.50 95 ARG A N 1
ATOM 739 C CA . ARG A 1 95 ? 2.420 6.917 2.207 1.00 98.50 95 ARG A CA 1
ATOM 740 C C . ARG A 1 95 ? 3.239 6.983 3.495 1.00 98.50 95 ARG A C 1
ATOM 742 O O . ARG A 1 95 ? 3.871 5.994 3.847 1.00 98.50 95 ARG A O 1
ATOM 749 N N . PRO A 1 96 ? 3.219 8.100 4.252 1.00 98.25 96 PRO A N 1
ATOM 750 C CA . PRO A 1 96 ? 4.052 8.252 5.449 1.00 98.25 96 PRO A CA 1
ATOM 751 C C . PRO A 1 96 ? 3.946 7.105 6.459 1.00 98.25 96 PRO A C 1
ATOM 753 O O . PRO A 1 96 ? 4.919 6.821 7.155 1.00 98.25 96 PRO A O 1
ATOM 756 N N . GLY A 1 97 ? 2.780 6.462 6.546 1.00 96.88 97 GLY A N 1
ATOM 757 C CA . GLY A 1 97 ? 2.561 5.330 7.435 1.00 96.88 97 GLY A CA 1
ATOM 758 C C . GLY A 1 97 ? 2.839 3.949 6.850 1.00 96.88 97 GLY A C 1
ATOM 759 O O . GLY A 1 97 ? 2.921 2.996 7.618 1.00 96.88 97 GLY A O 1
ATOM 760 N N . GLY A 1 98 ? 3.012 3.852 5.532 1.00 97.75 98 GLY A N 1
ATOM 761 C CA . GLY A 1 98 ? 3.277 2.606 4.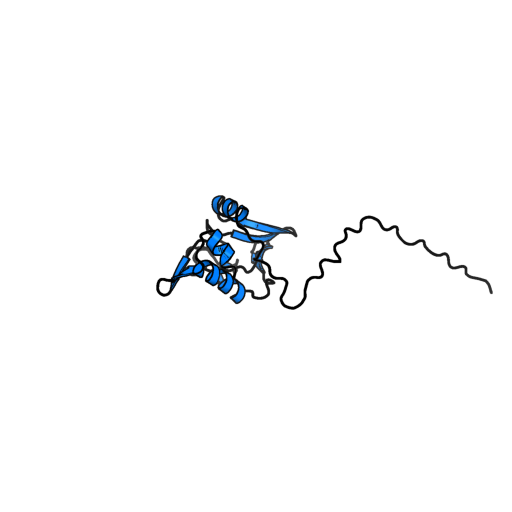827 1.00 97.75 98 GLY A CA 1
ATOM 762 C C . GLY A 1 98 ? 4.761 2.271 4.706 1.00 97.75 98 GLY A C 1
ATOM 763 O O . GLY A 1 98 ? 5.661 3.046 5.085 1.00 97.75 98 GLY A O 1
ATOM 764 N N . TYR A 1 99 ? 4.997 1.101 4.132 1.00 98.00 99 TYR A N 1
ATOM 765 C CA . TYR A 1 99 ? 6.306 0.575 3.766 1.00 98.00 99 TYR A CA 1
ATOM 766 C C . TYR A 1 99 ? 6.171 -0.313 2.522 1.00 98.00 99 TYR A C 1
ATOM 768 O O . TYR A 1 99 ? 5.062 -0.565 2.068 1.00 98.00 99 TYR A O 1
ATOM 776 N N . MET A 1 100 ? 7.290 -0.752 1.948 1.00 97.94 100 MET A N 1
ATOM 777 C CA . MET A 1 100 ? 7.294 -1.805 0.936 1.00 97.94 100 MET A CA 1
ATOM 778 C C . MET A 1 100 ? 8.539 -2.678 0.999 1.00 97.94 100 MET A C 1
ATOM 780 O O . MET A 1 100 ? 9.663 -2.173 1.085 1.00 97.94 100 MET A O 1
ATOM 784 N N . SER A 1 101 ? 8.313 -3.976 0.813 1.00 97.50 101 SER A N 1
ATOM 785 C CA . SER A 1 101 ? 9.313 -4.958 0.415 1.00 97.50 101 SER A CA 1
ATOM 786 C C . SER A 1 101 ? 9.757 -4.697 -1.028 1.00 97.50 101 SER A C 1
ATOM 788 O O . SER A 1 101 ? 8.959 -4.822 -1.960 1.00 97.50 101 SER A O 1
ATOM 790 N N . ILE A 1 102 ? 11.033 -4.371 -1.231 1.00 98.38 102 ILE A N 1
ATOM 791 C CA . ILE A 1 102 ? 11.619 -4.202 -2.566 1.00 98.38 102 ILE A CA 1
ATOM 792 C C . ILE A 1 102 ? 12.786 -5.159 -2.788 1.00 98.38 102 ILE A C 1
ATOM 794 O O . ILE A 1 102 ? 13.538 -5.454 -1.860 1.00 98.38 102 ILE A O 1
ATOM 798 N N . PHE A 1 103 ? 12.972 -5.602 -4.026 1.00 98.19 103 PHE A N 1
ATOM 799 C CA . PHE A 1 103 ? 14.156 -6.312 -4.477 1.00 98.19 103 PHE A CA 1
ATOM 800 C C . PHE A 1 103 ? 14.972 -5.417 -5.403 1.00 98.19 103 PHE A C 1
ATOM 802 O O . PHE A 1 103 ? 14.515 -4.988 -6.465 1.00 98.19 103 PHE A O 1
ATOM 809 N N . LYS A 1 104 ? 16.199 -5.131 -4.972 1.00 94.81 104 LYS A N 1
ATOM 810 C CA . LYS A 1 104 ? 17.158 -4.288 -5.683 1.00 94.81 104 LYS A CA 1
ATOM 811 C C . LYS A 1 104 ? 18.556 -4.833 -5.431 1.00 94.81 104 LYS A C 1
ATOM 813 O O . LYS A 1 104 ? 18.853 -5.277 -4.326 1.00 94.81 104 LYS A O 1
ATOM 818 N N . GLU A 1 105 ? 19.394 -4.850 -6.465 1.00 94.06 105 GLU A N 1
ATOM 819 C CA . GLU A 1 105 ? 20.798 -5.289 -6.352 1.00 94.06 105 GLU A CA 1
ATOM 820 C C . GLU A 1 105 ? 20.960 -6.706 -5.758 1.00 94.06 105 GLU A C 1
ATOM 822 O O . GLU A 1 105 ? 21.890 -6.998 -5.010 1.00 94.06 105 GLU A O 1
ATOM 827 N N . GLY A 1 106 ? 20.043 -7.618 -6.097 1.00 94.69 106 GLY A N 1
ATOM 828 C CA . GLY A 1 106 ? 20.120 -9.013 -5.658 1.00 94.69 106 GLY A CA 1
ATOM 829 C C . GLY A 1 106 ? 19.606 -9.271 -4.240 1.00 94.69 106 GLY A C 1
ATOM 830 O O . GLY A 1 106 ? 19.720 -10.400 -3.760 1.00 94.69 106 GLY A O 1
ATOM 831 N N . GLN A 1 107 ? 19.048 -8.266 -3.559 1.00 96.12 107 GLN A N 1
ATOM 832 C CA . GLN A 1 107 ? 18.601 -8.391 -2.173 1.00 96.12 107 GLN A CA 1
ATOM 833 C C . GLN A 1 107 ? 17.197 -7.834 -1.960 1.00 96.12 107 GLN A C 1
ATOM 835 O O . GLN A 1 107 ? 16.819 -6.811 -2.526 1.00 96.12 107 GLN A O 1
ATOM 840 N N . TRP A 1 108 ? 16.441 -8.509 -1.091 1.00 95.69 108 TRP A N 1
ATOM 841 C CA . TRP A 1 108 ? 15.189 -7.990 -0.552 1.00 95.69 108 TRP A CA 1
ATOM 842 C C . TRP A 1 108 ? 15.480 -7.055 0.622 1.00 95.69 108 TRP A C 1
ATOM 844 O O . TRP A 1 108 ? 16.160 -7.442 1.573 1.00 95.69 108 TRP A O 1
ATOM 854 N N . THR A 1 109 ? 14.935 -5.846 0.571 1.00 96.25 109 THR A N 1
ATOM 855 C CA . THR A 1 109 ? 14.995 -4.851 1.644 1.00 96.25 109 THR A CA 1
ATOM 856 C C . THR A 1 109 ? 13.625 -4.208 1.853 1.00 96.25 109 THR A C 1
ATOM 858 O O . THR A 1 109 ? 12.678 -4.486 1.120 1.00 96.25 109 THR A O 1
ATOM 861 N N . GLN A 1 110 ? 13.513 -3.373 2.880 1.00 96.62 110 GLN A N 1
ATOM 862 C CA . GLN A 1 110 ? 12.305 -2.629 3.214 1.00 96.62 110 GLN A CA 1
ATOM 863 C C . GLN A 1 110 ? 12.566 -1.137 3.039 1.00 96.62 110 GLN A C 1
ATOM 865 O O . GLN A 1 110 ? 13.573 -0.616 3.526 1.00 96.62 110 GLN A O 1
ATOM 870 N N . ILE A 1 111 ? 11.647 -0.446 2.373 1.00 97.94 111 ILE A N 1
ATOM 871 C CA . ILE A 1 111 ? 11.636 1.016 2.282 1.00 97.94 111 ILE A CA 1
ATOM 872 C C . ILE A 1 111 ? 10.378 1.571 2.938 1.00 97.94 111 ILE A C 1
ATOM 874 O O . ILE A 1 111 ? 9.332 0.932 2.943 1.00 97.94 111 ILE A O 1
ATOM 878 N N . PHE A 1 112 ? 10.481 2.767 3.511 1.00 98.38 112 PHE A N 1
ATOM 879 C CA . PHE A 1 112 ? 9.460 3.326 4.396 1.00 98.38 112 PHE A CA 1
ATOM 880 C C . PHE A 1 112 ? 9.037 4.713 3.937 1.00 98.38 112 PHE A C 1
ATOM 882 O O . PHE A 1 112 ? 9.872 5.520 3.527 1.00 98.38 112 PHE A O 1
ATOM 889 N N . GLY A 1 113 ? 7.746 5.025 4.069 1.00 97.62 113 GLY A N 1
ATOM 890 C CA . GLY A 1 113 ? 7.243 6.367 3.780 1.00 97.62 113 GLY A CA 1
ATOM 891 C C . GLY A 1 113 ? 7.635 7.413 4.827 1.00 97.62 113 GLY A C 1
ATOM 892 O O . GLY A 1 113 ? 7.536 8.612 4.564 1.00 97.62 113 GLY A O 1
ATOM 893 N N . SER A 1 114 ? 8.086 6.998 6.018 1.00 98.00 114 SER A N 1
ATOM 894 C CA . SER A 1 114 ? 8.639 7.899 7.030 1.00 98.00 114 SER A CA 1
ATOM 895 C C . SER A 1 114 ? 9.559 7.187 8.025 1.00 98.00 114 SER A C 1
ATOM 897 O O . SER A 1 114 ? 9.490 5.976 8.224 1.00 98.00 114 SER A O 1
ATOM 899 N N . LYS A 1 115 ? 10.367 7.964 8.762 1.00 96.94 115 LYS A N 1
ATOM 900 C CA . LYS A 1 115 ? 11.158 7.418 9.877 1.00 96.94 115 LYS A CA 1
ATOM 901 C C . LYS A 1 115 ? 10.280 6.879 11.013 1.00 96.94 115 LYS A C 1
ATOM 903 O O . LYS A 1 115 ? 10.687 5.981 11.746 1.00 96.94 115 LYS A O 1
ATOM 908 N N . ARG A 1 116 ? 9.066 7.422 11.173 1.00 95.69 116 ARG A N 1
ATOM 909 C CA . ARG A 1 116 ? 8.093 6.938 12.160 1.00 95.69 116 ARG A CA 1
ATOM 910 C C . ARG A 1 116 ? 7.617 5.531 11.803 1.00 95.69 116 ARG A C 1
ATOM 912 O O . ARG A 1 116 ? 7.591 4.694 12.703 1.00 95.69 116 ARG A O 1
ATOM 919 N N . SER A 1 117 ? 7.261 5.277 10.541 1.00 93.62 117 SER A N 1
ATOM 920 C CA . SER A 1 117 ? 6.822 3.942 10.118 1.00 93.62 117 SER A CA 1
ATOM 921 C C . SER A 1 117 ? 7.964 2.932 10.209 1.00 93.62 117 SER A C 1
ATOM 923 O O . SER A 1 117 ? 7.756 1.855 10.757 1.00 93.62 117 SER A O 1
ATOM 925 N N . GLU A 1 118 ? 9.191 3.315 9.848 1.00 96.38 118 GLU A N 1
ATOM 926 C CA . GLU A 1 118 ? 10.382 2.472 10.046 1.00 96.38 118 GLU A CA 1
ATOM 927 C C . GLU A 1 118 ? 10.591 2.087 11.522 1.00 96.38 118 GLU A C 1
ATOM 929 O O . GLU A 1 118 ? 10.729 0.911 11.864 1.00 96.38 118 GLU A O 1
ATOM 934 N N . ASN A 1 119 ? 10.562 3.069 12.429 1.00 94.25 119 ASN A N 1
ATOM 935 C CA . ASN A 1 119 ? 10.740 2.822 13.860 1.00 94.25 119 ASN A CA 1
ATOM 936 C C . ASN A 1 119 ? 9.610 1.967 14.453 1.00 94.25 119 ASN A C 1
ATOM 938 O O . ASN A 1 119 ? 9.856 1.211 15.395 1.00 94.25 119 ASN A O 1
ATOM 942 N N . ARG A 1 120 ? 8.372 2.108 13.954 1.00 90.81 120 ARG A N 1
ATOM 943 C CA . ARG A 1 120 ? 7.252 1.250 14.361 1.00 90.81 120 ARG A CA 1
ATOM 944 C C . ARG A 1 120 ? 7.486 -0.174 13.874 1.00 90.81 120 ARG A C 1
ATOM 946 O O . ARG A 1 120 ? 7.449 -1.084 14.695 1.00 90.81 120 ARG A O 1
ATOM 953 N N . PHE A 1 121 ? 7.779 -0.346 12.587 1.00 90.06 121 PHE A N 1
ATOM 954 C CA . PHE A 1 121 ? 8.004 -1.644 11.955 1.00 90.06 121 PHE A CA 1
ATOM 955 C C . PHE A 1 121 ? 9.042 -2.474 12.717 1.00 90.06 121 PHE A C 1
ATOM 957 O O . PHE A 1 121 ? 8.819 -3.649 12.991 1.00 90.06 121 PHE A O 1
ATOM 964 N N . GLN A 1 122 ? 10.145 -1.852 13.143 1.00 89.88 122 GLN A N 1
ATOM 965 C CA . GLN A 1 122 ? 11.208 -2.518 13.908 1.00 89.88 122 GLN A CA 1
ATOM 966 C C . GLN A 1 122 ? 10.776 -3.014 15.300 1.00 89.88 122 GLN A C 1
ATOM 968 O O . GLN A 1 122 ? 11.450 -3.862 15.882 1.00 89.88 122 GLN A O 1
ATOM 973 N N . ARG A 1 123 ? 9.684 -2.480 15.859 1.00 87.44 123 ARG A N 1
ATOM 974 C CA . ARG A 1 123 ? 9.155 -2.854 17.182 1.00 87.44 123 ARG A CA 1
ATOM 975 C C . ARG A 1 123 ? 8.033 -3.887 17.108 1.00 87.44 123 ARG A C 1
ATOM 977 O O . ARG A 1 123 ? 7.637 -4.406 18.149 1.00 87.44 123 ARG A O 1
ATOM 984 N N . GLU A 1 124 ? 7.488 -4.145 15.924 1.00 83.56 124 GLU A N 1
ATOM 985 C CA . GLU A 1 124 ? 6.361 -5.057 15.747 1.00 83.56 124 GLU A CA 1
ATOM 986 C C . GLU A 1 124 ? 6.798 -6.526 15.779 1.00 83.56 124 GLU A C 1
ATOM 988 O O . GLU A 1 124 ? 7.792 -6.917 15.166 1.00 83.56 124 GLU A O 1
ATOM 993 N N . ASP A 1 125 ? 6.006 -7.373 16.442 1.00 81.62 125 ASP A N 1
ATOM 994 C CA . ASP A 1 125 ? 6.171 -8.822 16.346 1.00 81.62 125 ASP A CA 1
ATOM 995 C C . ASP A 1 125 ? 5.571 -9.327 15.029 1.00 81.62 125 ASP A C 1
ATOM 997 O O . ASP A 1 125 ? 4.354 -9.340 14.835 1.00 81.62 125 ASP A O 1
ATOM 1001 N N . ARG A 1 126 ? 6.446 -9.722 14.101 1.00 75.00 126 ARG A N 1
ATOM 1002 C CA . ARG A 1 126 ? 6.071 -10.177 12.752 1.00 75.00 126 ARG A CA 1
ATOM 1003 C C . ARG A 1 126 ? 6.367 -11.659 12.507 1.00 75.00 126 ARG A C 1
ATOM 1005 O O . ARG A 1 126 ? 6.268 -12.120 11.372 1.00 75.00 126 ARG A O 1
ATOM 1012 N N . ARG A 1 127 ? 6.694 -12.431 13.552 1.00 73.56 127 ARG A N 1
ATOM 1013 C CA . ARG A 1 127 ? 7.084 -13.854 13.435 1.00 73.56 127 ARG A CA 1
ATOM 1014 C C . ARG A 1 127 ? 5.995 -14.741 12.841 1.00 73.56 127 ARG A C 1
ATOM 1016 O O . ARG A 1 127 ? 6.298 -15.750 12.215 1.00 73.56 127 ARG A O 1
ATOM 1023 N N . GLU A 1 128 ? 4.740 -14.360 13.028 1.00 67.88 128 GLU A N 1
ATOM 1024 C CA . GLU A 1 128 ? 3.594 -15.162 12.611 1.00 67.88 128 GLU A CA 1
ATOM 1025 C C . GLU A 1 128 ? 3.213 -14.924 11.134 1.00 67.88 128 GLU A C 1
ATOM 1027 O O . GLU A 1 128 ? 2.581 -15.784 10.529 1.00 67.88 128 GLU A O 1
ATOM 1032 N N . ARG A 1 129 ? 3.663 -13.821 10.505 1.00 68.12 129 ARG A N 1
ATOM 1033 C CA . ARG A 1 129 ? 3.223 -13.383 9.159 1.00 68.12 129 ARG A CA 1
ATOM 1034 C C . ARG A 1 129 ? 3.649 -14.288 7.993 1.00 68.12 129 ARG A C 1
ATOM 1036 O O . ARG A 1 129 ? 3.105 -14.158 6.904 1.00 68.12 129 ARG A O 1
ATOM 1043 N N . ARG A 1 130 ? 4.577 -15.231 8.186 1.00 57.38 130 ARG A N 1
ATOM 1044 C CA . ARG A 1 130 ? 4.984 -16.191 7.141 1.00 57.38 130 ARG A CA 1
ATOM 1045 C C . ARG A 1 130 ? 4.629 -17.629 7.519 1.00 57.38 130 ARG A C 1
ATOM 1047 O O . ARG A 1 130 ? 5.464 -18.321 8.104 1.00 57.38 130 ARG A O 1
ATOM 1054 N N . PRO A 1 131 ? 3.444 -18.138 7.146 1.00 51.56 131 PRO A N 1
ATOM 1055 C CA . PRO A 1 131 ? 3.254 -19.574 7.070 1.00 51.56 131 PRO A CA 1
ATOM 1056 C C . PRO A 1 131 ? 4.079 -20.135 5.901 1.00 51.56 131 PRO A C 1
ATOM 1058 O O . PRO A 1 131 ? 4.156 -19.550 4.821 1.00 51.56 131 PRO A O 1
ATOM 1061 N N . THR A 1 132 ? 4.711 -21.285 6.124 1.00 48.09 132 THR A N 1
ATOM 1062 C CA . THR A 1 132 ? 5.355 -22.100 5.083 1.00 48.09 132 THR A CA 1
ATOM 1063 C C . THR A 1 132 ? 4.440 -22.240 3.867 1.00 48.09 132 THR A C 1
ATOM 1065 O O . THR A 1 132 ? 3.242 -22.466 4.056 1.00 48.09 132 THR A O 1
ATOM 1068 N N . ARG A 1 133 ? 4.997 -22.144 2.644 1.00 50.06 133 ARG A N 1
ATOM 1069 C CA . ARG A 1 133 ? 4.282 -22.381 1.373 1.00 50.06 133 ARG A CA 1
ATOM 1070 C C . ARG A 1 133 ? 3.266 -23.511 1.559 1.00 50.06 133 ARG A C 1
ATOM 1072 O O . ARG A 1 133 ? 3.650 -24.622 1.936 1.00 50.06 133 ARG A O 1
ATOM 1079 N N . ARG A 1 134 ? 1.974 -23.233 1.338 1.00 47.50 134 ARG A N 1
ATOM 1080 C CA . ARG A 1 134 ? 0.934 -24.267 1.427 1.00 47.50 134 ARG A CA 1
ATOM 1081 C C . ARG A 1 134 ? 1.313 -25.385 0.455 1.00 47.50 134 ARG A C 1
ATOM 1083 O O . ARG A 1 134 ? 1.344 -25.162 -0.748 1.00 47.50 134 ARG A O 1
ATOM 1090 N N . GLY A 1 135 ? 1.643 -26.565 0.981 1.00 48.78 135 GLY A N 1
ATOM 1091 C CA . GLY A 1 135 ? 1.878 -27.763 0.171 1.00 48.78 135 GLY A CA 1
ATOM 1092 C C . GLY A 1 135 ? 3.144 -28.562 0.471 1.00 48.78 135 GLY A C 1
ATOM 1093 O O . GLY A 1 135 ? 3.171 -29.733 0.110 1.00 48.78 135 GLY A O 1
ATOM 1094 N N . ARG A 1 136 ? 4.157 -28.019 1.159 1.00 40.22 136 ARG A N 1
ATOM 1095 C CA . ARG A 1 136 ? 5.296 -28.808 1.675 1.00 40.22 136 ARG A CA 1
ATOM 1096 C C . ARG A 1 136 ? 5.927 -28.116 2.886 1.00 40.22 136 ARG A C 1
ATOM 1098 O O . ARG A 1 136 ? 6.254 -26.934 2.782 1.00 40.22 136 ARG A O 1
ATOM 1105 N N . PRO A 1 137 ? 6.169 -28.827 4.001 1.00 38.28 137 PRO A N 1
ATOM 1106 C CA . PRO A 1 137 ? 7.138 -28.367 4.984 1.00 38.28 137 PRO A CA 1
ATOM 1107 C C . PRO A 1 137 ? 8.470 -28.137 4.264 1.00 38.28 137 PRO A C 1
ATOM 1109 O O . PRO A 1 137 ? 8.964 -29.027 3.571 1.00 38.28 137 PRO A O 1
ATOM 1112 N N . LEU A 1 138 ? 9.040 -26.941 4.392 1.00 47.75 138 LEU A N 1
ATOM 1113 C CA . LEU A 1 138 ? 10.456 -26.762 4.100 1.00 47.75 138 LEU A CA 1
ATOM 1114 C C . LEU A 1 138 ? 11.198 -27.588 5.153 1.00 47.75 138 LEU A C 1
ATOM 1116 O O . LEU A 1 138 ? 11.193 -27.224 6.327 1.00 47.75 138 LEU A O 1
ATOM 1120 N N . GLU A 1 139 ? 11.780 -28.722 4.763 1.00 44.09 139 GLU A N 1
ATOM 1121 C CA . GLU A 1 139 ? 12.705 -29.435 5.638 1.00 44.09 139 GLU A CA 1
ATOM 1122 C C . GLU A 1 139 ? 13.927 -28.542 5.857 1.00 44.09 139 GLU A C 1
ATOM 1124 O O . GLU A 1 139 ? 14.804 -28.409 5.002 1.00 44.09 139 GLU A O 1
ATOM 1129 N N . ILE A 1 140 ? 13.980 -27.903 7.024 1.00 48.78 140 ILE A N 1
ATOM 1130 C CA . ILE A 1 140 ? 15.127 -27.125 7.498 1.00 48.78 140 ILE A CA 1
ATOM 1131 C C . ILE A 1 140 ? 16.230 -28.105 7.942 1.00 48.78 140 ILE A C 1
ATOM 1133 O O . ILE A 1 140 ? 16.665 -28.095 9.088 1.00 48.78 140 ILE A O 1
ATOM 1137 N N . SER A 1 141 ? 16.654 -29.017 7.064 1.00 43.12 141 SER A N 1
ATOM 1138 C CA . SER A 1 141 ? 17.736 -29.968 7.352 1.00 43.12 141 SER A CA 1
ATOM 1139 C C . SER A 1 141 ? 18.856 -29.970 6.310 1.00 43.12 141 SER A C 1
ATOM 1141 O O . SER A 1 141 ? 19.754 -30.804 6.402 1.00 43.12 141 SER A O 1
ATOM 1143 N N . GLN A 1 142 ? 18.852 -29.051 5.337 1.00 42.72 142 GLN A N 1
ATOM 1144 C CA . GLN A 1 142 ? 19.904 -28.999 4.306 1.00 42.72 142 GLN A CA 1
ATOM 1145 C C . GLN A 1 142 ? 20.685 -27.683 4.226 1.00 42.72 142 GLN A C 1
ATOM 1147 O O . GLN A 1 142 ? 21.493 -27.506 3.322 1.00 42.72 142 GLN A O 1
ATOM 1152 N N . LEU A 1 143 ? 20.534 -26.789 5.204 1.00 43.16 143 LEU A N 1
ATOM 1153 C CA . LEU A 1 143 ? 21.452 -25.660 5.375 1.00 43.16 143 LEU A CA 1
ATOM 1154 C C . LEU A 1 143 ? 22.447 -25.962 6.498 1.00 43.16 143 LEU A C 1
ATOM 1156 O O . LEU A 1 143 ? 22.476 -25.300 7.530 1.00 43.16 143 LEU A O 1
ATOM 1160 N N . THR A 1 144 ? 23.272 -26.988 6.299 1.00 36.88 144 THR A N 1
ATOM 1161 C CA . THR A 1 144 ? 24.584 -27.029 6.946 1.00 36.88 144 THR A CA 1
ATOM 1162 C C . THR A 1 144 ? 25.540 -26.153 6.132 1.00 36.88 144 THR A C 1
ATOM 1164 O O . THR A 1 144 ? 25.597 -26.285 4.908 1.00 36.88 144 THR A O 1
ATOM 1167 N N . PRO A 1 145 ? 26.313 -25.252 6.762 1.00 43.31 145 PRO A N 1
ATOM 1168 C CA . PRO A 1 145 ? 27.361 -24.532 6.061 1.00 43.31 145 PRO A CA 1
ATOM 1169 C C . PRO A 1 145 ? 28.490 -25.526 5.782 1.00 43.31 145 PRO A C 1
ATOM 1171 O O . PRO A 1 145 ? 29.292 -25.837 6.661 1.00 43.31 145 PRO A O 1
ATOM 1174 N N . ALA A 1 146 ? 28.539 -26.073 4.569 1.00 38.12 146 ALA A N 1
ATOM 1175 C CA . ALA A 1 146 ? 29.642 -26.925 4.143 1.00 38.12 146 ALA A CA 1
ATOM 1176 C C . ALA A 1 146 ? 30.857 -26.056 3.785 1.00 38.12 146 ALA A C 1
ATOM 1178 O O . ALA A 1 146 ? 31.205 -25.864 2.622 1.00 38.12 146 ALA A O 1
ATOM 1179 N N . GLY A 1 147 ? 31.513 -25.536 4.823 1.00 37.31 147 GLY A N 1
ATOM 1180 C CA . GLY A 1 147 ? 32.947 -25.315 4.771 1.00 37.31 147 GLY A CA 1
ATOM 1181 C C . GLY A 1 147 ? 33.657 -26.655 4.557 1.00 37.31 147 GLY A C 1
ATOM 1182 O O . GLY A 1 147 ? 33.309 -27.653 5.181 1.00 37.31 147 GLY A O 1
ATOM 1183 N N . GLN A 1 148 ? 34.644 -26.635 3.660 1.00 43.75 148 GLN A N 1
ATOM 1184 C CA . GLN A 1 148 ? 35.707 -27.630 3.479 1.00 43.75 148 GLN A CA 1
ATOM 1185 C C . GLN A 1 148 ? 35.264 -29.079 3.204 1.00 43.75 148 GLN A C 1
ATOM 1187 O O . GLN A 1 148 ? 35.082 -29.887 4.111 1.00 43.75 148 GLN A O 1
ATOM 1192 N N . ARG A 1 149 ? 35.241 -29.460 1.920 1.00 34.47 149 ARG A N 1
ATOM 1193 C CA . ARG A 1 149 ? 35.566 -30.834 1.509 1.00 34.47 149 ARG A CA 1
ATOM 1194 C C . ARG A 1 149 ? 36.534 -30.800 0.335 1.00 34.47 149 ARG A C 1
ATOM 1196 O O . ARG A 1 149 ? 36.241 -30.224 -0.708 1.00 34.47 149 ARG A O 1
ATOM 1203 N N . GLU A 1 150 ? 37.705 -31.379 0.573 1.00 37.62 150 GLU A N 1
ATOM 1204 C CA . GLU A 1 150 ? 38.773 -31.601 -0.394 1.00 37.62 150 GLU A CA 1
ATOM 1205 C C . GLU A 1 150 ? 38.258 -32.383 -1.613 1.00 37.62 150 GLU A C 1
ATOM 1207 O O . GLU A 1 150 ? 37.442 -33.300 -1.488 1.00 37.62 150 GLU A O 1
ATOM 1212 N N . GLY A 1 151 ? 38.715 -31.991 -2.805 1.00 34.28 151 GLY A N 1
ATOM 1213 C CA . GLY A 1 151 ? 38.350 -32.644 -4.061 1.00 34.28 151 GLY A CA 1
ATOM 1214 C C . GLY A 1 151 ? 38.907 -34.073 -4.149 1.00 34.28 151 GLY A C 1
ATOM 1215 O O . GLY A 1 151 ? 39.986 -34.345 -3.621 1.00 34.28 151 GLY A O 1
ATOM 1216 N N . PRO A 1 152 ? 38.210 -35.007 -4.819 1.00 35.94 152 PRO A N 1
ATOM 1217 C CA . PRO A 1 152 ? 38.650 -36.392 -4.877 1.00 35.94 152 PRO A CA 1
ATOM 1218 C C . PRO A 1 152 ? 39.896 -36.544 -5.761 1.00 35.94 152 PRO A C 1
ATOM 1220 O O . PRO A 1 152 ? 39.982 -35.999 -6.863 1.00 35.94 152 PRO A O 1
ATOM 1223 N N . ALA A 1 153 ? 40.853 -37.330 -5.266 1.00 40.56 153 ALA A N 1
ATOM 1224 C CA . ALA A 1 153 ? 42.076 -37.711 -5.958 1.00 40.56 153 ALA A CA 1
ATOM 1225 C C . ALA A 1 153 ? 41.783 -38.417 -7.297 1.00 40.56 153 ALA A C 1
ATOM 1227 O O . ALA A 1 153 ? 41.006 -39.373 -7.360 1.00 40.56 153 ALA A O 1
ATOM 1228 N N . LEU A 1 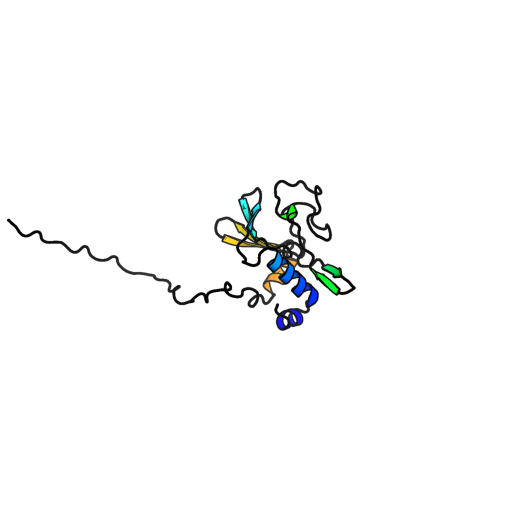154 ? 42.454 -37.978 -8.369 1.00 36.41 154 LEU A N 1
ATOM 1229 C CA . LEU A 1 154 ? 42.438 -38.652 -9.668 1.00 36.41 154 LEU A CA 1
ATOM 1230 C C . LEU A 1 154 ? 43.037 -40.063 -9.538 1.00 36.41 154 LEU A C 1
ATOM 1232 O O . LEU A 1 154 ? 44.251 -40.237 -9.411 1.00 36.41 154 LEU A O 1
ATOM 1236 N N . ALA A 1 155 ? 42.188 -41.086 -9.630 1.00 39.22 155 ALA A N 1
ATOM 1237 C CA . ALA A 1 155 ? 42.624 -42.469 -9.748 1.00 39.22 155 ALA A CA 1
ATOM 1238 C C . ALA A 1 155 ? 43.307 -42.696 -11.110 1.00 39.22 155 ALA A C 1
ATOM 1240 O O . ALA A 1 155 ? 42.679 -42.642 -12.171 1.00 39.22 155 ALA A O 1
ATOM 1241 N N . ARG A 1 156 ? 44.614 -42.977 -11.076 1.00 44.06 156 ARG A N 1
ATOM 1242 C CA . ARG A 1 156 ? 45.401 -43.452 -12.221 1.00 44.06 156 ARG A CA 1
ATOM 1243 C C . ARG A 1 156 ? 44.838 -44.790 -12.709 1.00 44.06 156 ARG A C 1
ATOM 1245 O O . ARG A 1 156 ? 44.949 -45.795 -12.013 1.00 44.06 156 ARG A O 1
ATOM 1252 N N . ARG A 1 157 ? 44.287 -44.829 -13.925 1.00 39.84 157 ARG A N 1
ATOM 1253 C CA . ARG A 1 157 ? 44.030 -46.091 -14.634 1.00 39.84 157 ARG A CA 1
ATOM 1254 C C . ARG A 1 157 ? 45.309 -46.556 -15.325 1.00 39.84 157 ARG A C 1
ATOM 1256 O O . ARG A 1 157 ? 45.773 -45.936 -16.279 1.00 39.84 157 ARG A O 1
ATOM 1263 N N . SER A 1 158 ? 45.857 -47.661 -14.835 1.00 44.56 158 SER A N 1
ATOM 1264 C CA . SER A 1 158 ? 46.843 -48.485 -15.525 1.00 44.56 158 SER A CA 1
ATOM 1265 C C . SER A 1 158 ? 46.237 -49.044 -16.819 1.00 44.56 158 SER A C 1
ATOM 1267 O O . SER A 1 158 ? 45.193 -49.692 -16.802 1.00 44.56 158 SER A O 1
ATOM 1269 N N . ARG A 1 159 ? 46.890 -48.800 -17.961 1.00 41.59 159 ARG A N 1
ATOM 1270 C CA . ARG A 1 159 ? 46.673 -49.588 -19.181 1.00 41.59 159 ARG A CA 1
ATOM 1271 C C . ARG A 1 159 ? 47.745 -50.671 -19.231 1.00 41.59 159 ARG A C 1
ATOM 1273 O O . ARG A 1 159 ? 48.924 -50.369 -19.396 1.00 41.59 159 ARG A O 1
ATOM 1280 N N . GLY A 1 160 ? 47.316 -51.913 -19.024 1.00 36.47 160 GLY A N 1
ATOM 1281 C CA . GLY A 1 160 ? 48.086 -53.110 -19.342 1.00 36.47 160 GLY A CA 1
ATOM 1282 C C . GLY A 1 160 ? 48.130 -53.341 -20.854 1.00 36.47 160 GLY A C 1
ATOM 1283 O O . GLY A 1 160 ? 47.205 -52.970 -21.572 1.00 36.47 160 GLY A O 1
ATOM 1284 N N . ARG A 1 161 ? 49.254 -53.909 -21.289 1.00 41.25 161 ARG A N 1
ATOM 1285 C CA . ARG A 1 161 ? 49.681 -54.203 -22.661 1.00 41.25 161 ARG A CA 1
ATOM 1286 C C . ARG A 1 161 ? 48.764 -55.177 -23.413 1.00 41.25 161 ARG A C 1
ATOM 1288 O O . ARG A 1 161 ? 48.253 -56.118 -22.810 1.00 41.25 161 ARG A O 1
ATOM 1295 N N . ALA A 1 162 ? 48.737 -55.016 -24.734 1.00 37.28 162 ALA A N 1
ATOM 1296 C CA . ALA A 1 162 ? 49.010 -56.086 -25.692 1.00 37.28 162 ALA A CA 1
ATOM 1297 C C . ALA A 1 162 ? 50.090 -55.562 -26.649 1.00 37.28 162 ALA A C 1
ATOM 1299 O O . ALA A 1 162 ? 50.007 -54.355 -26.980 1.00 37.28 162 ALA A O 1
#

Secondary structure (DSSP, 8-state):
--HHHHHHTT--HHHHHHHHHHHHHH-TTS--EEEPTTS-EEE--SSGGGTT-EEEETTEEEE--B-HHHH-TTPPTTSS--BTTS---STTPPPTT-EEEEEETTEEEEEESSHHHHHHHTTS--TTS----TT----TTS-------PPPP---------

pLDDT: mean 84.21, std 22.05, range [34.28, 98.81]